Protein AF-A0A1G7IKE9-F1 (afdb_monomer_lite)

Radius of gyration: 15.53 Å; chains: 1; bounding box: 39×32×40 Å

Secondary structure (DSSP, 8-state):
-------------THHHHHHHHHHHHH---HHHHHHHHHHHHHHHHHHHH-TTTS-----

pLDDT: mean 70.77, std 16.85, range [38.88, 90.62]

Organism: NCBI:txid392734

Structure (mmCIF, N/CA/C/O backbone):
data_AF-A0A1G7IKE9-F1
#
_entry.id   AF-A0A1G7IKE9-F1
#
loop_
_atom_site.group_PDB
_atom_site.id
_atom_site.type_symbol
_atom_site.label_atom_id
_atom_site.label_alt_id
_atom_site.label_comp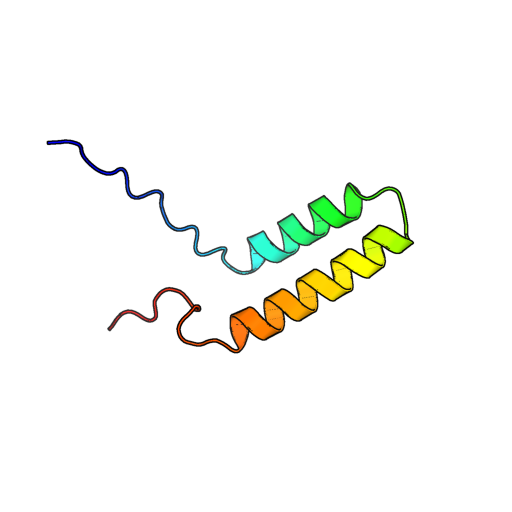_id
_atom_site.label_asym_id
_atom_site.label_entity_id
_atom_site.label_seq_id
_atom_site.pdbx_PDB_ins_code
_atom_site.Cartn_x
_atom_site.Cartn_y
_atom_site.Cartn_z
_atom_site.occupancy
_atom_site.B_iso_or_equiv
_atom_site.auth_seq_id
_atom_site.auth_comp_id
_atom_site.auth_asym_id
_atom_site.auth_atom_id
_atom_site.pdbx_PDB_model_num
ATOM 1 N N . MET A 1 1 ? -29.229 27.555 1.993 1.00 38.88 1 MET A N 1
ATOM 2 C CA . MET A 1 1 ? -29.009 26.266 2.692 1.00 38.88 1 MET A CA 1
ATOM 3 C C . MET A 1 1 ? -28.511 25.213 1.702 1.00 38.88 1 MET A C 1
ATOM 5 O O . MET A 1 1 ? -29.302 24.479 1.130 1.00 38.88 1 MET A O 1
ATOM 9 N N . ALA A 1 2 ? -27.201 25.176 1.435 1.00 44.59 2 ALA A N 1
ATOM 10 C CA . ALA A 1 2 ? 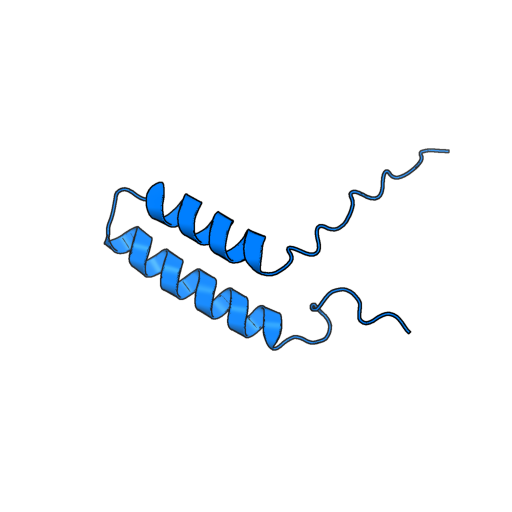-26.614 24.196 0.521 1.00 44.59 2 ALA A CA 1
ATOM 11 C C . ALA A 1 2 ? -26.298 22.903 1.290 1.00 44.59 2 ALA A C 1
ATOM 13 O O . ALA A 1 2 ? -25.372 22.860 2.103 1.00 44.59 2 ALA A O 1
ATOM 14 N N . LYS A 1 3 ? -27.103 21.857 1.067 1.00 44.25 3 LYS A N 1
ATOM 15 C CA . LYS A 1 3 ? -26.860 20.505 1.586 1.00 44.25 3 LYS A CA 1
ATOM 16 C C . LYS A 1 3 ? -25.534 20.000 1.013 1.00 44.25 3 LYS A C 1
ATOM 18 O O . LYS A 1 3 ? -25.464 19.605 -0.146 1.00 44.25 3 LYS A O 1
ATOM 23 N N . ARG A 1 4 ? -24.477 20.014 1.832 1.00 55.88 4 ARG A N 1
ATOM 24 C CA . ARG A 1 4 ? -23.230 19.293 1.546 1.00 55.88 4 ARG A CA 1
ATOM 25 C C . ARG A 1 4 ? -23.584 17.816 1.404 1.00 55.88 4 ARG A C 1
ATOM 27 O O . ARG A 1 4 ? -23.832 17.146 2.405 1.00 55.88 4 ARG A O 1
ATOM 34 N N . VAL A 1 5 ? -23.636 17.328 0.167 1.00 57.62 5 VAL A N 1
ATOM 35 C CA . VAL A 1 5 ? -23.703 15.898 -0.134 1.00 57.62 5 VAL A CA 1
ATOM 36 C C . VAL A 1 5 ? -22.435 15.290 0.452 1.00 57.62 5 VAL A C 1
ATOM 38 O O . VAL A 1 5 ? -21.349 15.411 -0.113 1.00 57.62 5 VAL A O 1
ATOM 41 N N . LYS A 1 6 ? -22.553 14.709 1.649 1.00 54.25 6 LYS A N 1
ATOM 42 C CA . LYS A 1 6 ? -21.511 13.870 2.230 1.00 54.25 6 LYS A CA 1
ATOM 43 C C . LYS A 1 6 ? -21.389 12.681 1.289 1.00 54.25 6 LYS A C 1
ATOM 45 O O . LYS A 1 6 ? -22.184 11.751 1.377 1.00 54.25 6 LYS A O 1
ATOM 50 N N . ARG A 1 7 ? -20.440 12.754 0.349 1.00 57.41 7 ARG A N 1
ATOM 51 C CA . ARG A 1 7 ? -20.018 11.593 -0.435 1.00 57.41 7 ARG A CA 1
ATOM 52 C C . ARG A 1 7 ? -19.798 10.469 0.577 1.00 57.41 7 ARG A C 1
ATOM 54 O O . ARG A 1 7 ? -19.089 10.730 1.558 1.00 57.41 7 ARG A O 1
ATOM 61 N N . PRO A 1 8 ? -20.451 9.302 0.430 1.00 52.56 8 PRO A N 1
ATOM 62 C CA . PRO A 1 8 ? -20.192 8.193 1.327 1.00 52.56 8 PRO A CA 1
ATOM 63 C C . PRO A 1 8 ? -18.686 7.985 1.283 1.00 52.56 8 PRO A C 1
ATOM 65 O O . PRO A 1 8 ? -18.111 7.786 0.213 1.00 52.56 8 PRO A O 1
ATOM 68 N N . LYS A 1 9 ? -18.032 8.187 2.428 1.00 54.12 9 LYS A N 1
ATOM 69 C CA . LYS A 1 9 ? -16.625 7.854 2.575 1.00 54.12 9 LYS A CA 1
ATOM 70 C C . LYS A 1 9 ? -16.612 6.358 2.357 1.00 54.12 9 LYS A C 1
ATOM 72 O O . LYS A 1 9 ? -17.101 5.628 3.216 1.00 54.12 9 LYS A O 1
ATOM 77 N N . SER A 1 10 ? -16.219 5.951 1.152 1.00 53.53 10 SER A N 1
ATOM 78 C CA . SER A 1 10 ? -15.964 4.562 0.835 1.00 53.53 10 SER A CA 1
ATOM 79 C C . SER A 1 10 ? -14.932 4.137 1.860 1.00 53.53 10 SER A C 1
ATOM 81 O O . SER A 1 10 ? -13.753 4.462 1.745 1.00 53.53 10 SER A O 1
ATOM 83 N N . VAL A 1 11 ? -15.396 3.508 2.938 1.00 53.91 11 VAL A N 1
ATOM 84 C CA . VAL A 1 11 ? -14.566 2.549 3.633 1.00 53.91 11 VAL A CA 1
ATOM 85 C C . VAL A 1 11 ? -14.343 1.526 2.541 1.00 53.91 11 VAL A C 1
ATOM 87 O O . VAL A 1 11 ? -15.236 0.725 2.259 1.00 53.91 11 VAL A O 1
ATOM 90 N N . LEU A 1 12 ? -13.221 1.686 1.839 1.00 54.09 12 LEU A N 1
ATOM 91 C CA . LEU A 1 12 ? -12.661 0.722 0.918 1.00 54.09 12 LEU A CA 1
ATOM 92 C C . LEU A 1 12 ? -12.476 -0.527 1.765 1.00 54.09 12 LEU A C 1
ATOM 94 O O . LEU A 1 12 ? -11.449 -0.723 2.409 1.00 54.09 12 LEU A O 1
ATOM 98 N N . LYS A 1 13 ? -13.549 -1.311 1.895 1.00 52.50 13 LYS A N 1
ATOM 99 C CA . LYS A 1 13 ? -13.500 -2.628 2.504 1.00 52.50 13 LYS A CA 1
ATOM 100 C C . LYS A 1 13 ? -12.390 -3.319 1.725 1.00 52.50 13 LYS A C 1
ATOM 102 O O . LYS A 1 13 ? -12.453 -3.304 0.501 1.00 52.50 13 LYS A O 1
ATOM 107 N N . LEU A 1 14 ? -11.390 -3.854 2.423 1.00 54.47 14 LEU A N 1
ATOM 108 C CA . LEU A 1 14 ? -10.188 -4.498 1.874 1.00 54.47 14 LEU A CA 1
ATOM 109 C C . LEU A 1 14 ? -10.307 -5.151 0.470 1.00 54.47 14 LEU A C 1
ATOM 111 O O . LEU A 1 14 ? -9.365 -4.983 -0.301 1.00 54.47 14 LEU A O 1
ATOM 115 N N . PRO A 1 15 ? -11.412 -5.828 0.076 1.00 59.75 15 PRO A N 1
ATOM 116 C CA . PRO A 1 15 ? -11.642 -6.254 -1.312 1.00 59.75 15 PRO A CA 1
ATOM 117 C C . PRO A 1 15 ? -11.479 -5.186 -2.415 1.00 59.75 15 PRO A C 1
ATOM 119 O O . PRO A 1 15 ? -11.022 -5.530 -3.502 1.00 59.75 15 PRO A O 1
ATOM 122 N N . ASP A 1 16 ? -11.816 -3.912 -2.189 1.00 68.62 16 ASP A N 1
ATOM 123 C CA . ASP A 1 16 ? -11.663 -2.871 -3.226 1.00 68.62 16 ASP A CA 1
ATOM 124 C C . ASP A 1 16 ? -10.190 -2.487 -3.441 1.00 68.62 16 ASP A C 1
ATOM 126 O O . ASP A 1 16 ? -9.761 -2.219 -4.563 1.00 68.62 16 ASP A O 1
ATOM 130 N N . LEU A 1 17 ? -9.376 -2.540 -2.382 1.00 72.31 17 LEU A N 1
ATOM 131 C CA . LEU A 1 17 ? -7.951 -2.226 -2.472 1.00 72.31 17 LEU A CA 1
ATOM 132 C C . LEU A 1 17 ? -7.191 -3.280 -3.290 1.00 72.31 17 LEU A C 1
ATOM 134 O O . LEU A 1 17 ? -6.348 -2.937 -4.114 1.00 72.31 17 LEU A O 1
ATOM 138 N N . ASP A 1 18 ? -7.518 -4.559 -3.107 1.00 78.75 18 ASP A N 1
ATOM 139 C CA . ASP A 1 18 ? -6.891 -5.642 -3.871 1.00 78.75 18 ASP A CA 1
ATOM 140 C C . ASP A 1 18 ? -7.333 -5.629 -5.346 1.00 78.75 18 ASP A C 1
ATOM 142 O O . ASP A 1 18 ? -6.524 -5.794 -6.267 1.00 78.75 18 ASP A O 1
ATOM 146 N N . TYR A 1 19 ? -8.612 -5.314 -5.583 1.00 82.25 19 TYR A N 1
ATOM 147 C CA . TYR A 1 19 ? -9.155 -5.124 -6.925 1.00 82.25 19 TYR A CA 1
ATOM 148 C C . TYR A 1 19 ? -8.503 -3.940 -7.653 1.00 82.25 19 TYR A C 1
ATOM 150 O O . TYR A 1 19 ? -8.035 -4.083 -8.784 1.00 82.25 19 TYR A O 1
ATOM 158 N N . SER A 1 20 ? -8.419 -2.777 -7.003 1.00 80.19 20 SER A N 1
ATOM 159 C CA . SER A 1 20 ? -7.790 -1.578 -7.572 1.00 80.19 20 SER A CA 1
ATOM 160 C C . SER A 1 20 ? -6.295 -1.781 -7.816 1.00 80.19 20 SER A C 1
ATOM 162 O O . SER A 1 20 ? -5.801 -1.434 -8.891 1.00 80.19 20 SER A O 1
ATOM 164 N N . LYS A 1 21 ? -5.588 -2.445 -6.893 1.00 84.00 21 LYS A N 1
ATOM 165 C CA . LYS A 1 21 ? -4.198 -2.869 -7.086 1.00 84.00 21 LYS A CA 1
ATOM 166 C C . LYS A 1 21 ? -4.052 -3.727 -8.344 1.00 84.00 21 LYS A C 1
ATOM 168 O O . LYS A 1 21 ? -3.223 -3.431 -9.204 1.00 84.00 21 LYS A O 1
ATOM 173 N N . SER A 1 22 ? -4.880 -4.759 -8.485 1.00 84.38 22 SER A N 1
ATOM 174 C CA . SER A 1 22 ? -4.860 -5.666 -9.637 1.00 84.38 22 SER A CA 1
ATOM 175 C C . SER A 1 22 ? -5.166 -4.945 -10.953 1.00 84.38 22 SER A C 1
ATOM 177 O O . SER A 1 22 ? -4.502 -5.191 -11.961 1.00 84.38 22 SER A O 1
ATOM 179 N N . ALA A 1 23 ? -6.126 -4.019 -10.957 1.00 87.44 23 ALA A N 1
ATOM 180 C CA . ALA A 1 23 ? -6.475 -3.223 -12.133 1.00 87.44 23 ALA A CA 1
ATOM 181 C C . ALA A 1 23 ? -5.306 -2.338 -12.605 1.00 87.44 23 ALA A C 1
ATOM 183 O O . ALA A 1 23 ? -5.001 -2.294 -13.800 1.00 87.44 23 ALA A O 1
ATOM 184 N N . VAL A 1 24 ? -4.598 -1.687 -11.675 1.00 85.56 24 VAL A N 1
ATOM 185 C CA . VAL A 1 24 ? -3.423 -0.862 -11.999 1.00 85.56 24 VAL A CA 1
ATOM 186 C C . VAL A 1 24 ? -2.268 -1.729 -12.497 1.00 85.56 24 VAL A C 1
ATOM 188 O O . VAL A 1 24 ? -1.662 -1.415 -13.518 1.00 85.56 24 VAL A O 1
ATOM 191 N N . LEU A 1 25 ? -2.005 -2.868 -11.852 1.00 86.94 25 LEU A N 1
ATOM 192 C CA . LEU A 1 25 ? -0.948 -3.793 -12.270 1.00 86.94 25 LEU A CA 1
ATOM 193 C C . LEU A 1 25 ? -1.169 -4.385 -13.667 1.00 86.94 25 LEU A C 1
ATOM 195 O O . LEU A 1 25 ? -0.194 -4.635 -14.374 1.00 86.94 25 LEU A O 1
ATOM 199 N N . ASN A 1 26 ? -2.424 -4.608 -14.062 1.00 86.31 26 ASN A N 1
ATOM 200 C CA . ASN A 1 26 ? -2.773 -5.043 -15.417 1.00 86.31 26 ASN A CA 1
ATOM 201 C C . ASN A 1 26 ? -2.704 -3.905 -16.446 1.00 86.31 26 ASN A C 1
ATOM 203 O O . ASN A 1 26 ? -2.471 -4.165 -17.621 1.00 86.31 26 ASN A O 1
ATOM 207 N N . SER A 1 27 ? -2.868 -2.654 -16.011 1.00 87.31 27 SER A N 1
ATOM 208 C CA . SER A 1 27 ? -2.773 -1.475 -16.881 1.00 87.31 27 SER A CA 1
ATOM 209 C C . SER A 1 27 ? -1.330 -1.011 -17.116 1.00 87.31 27 SER A C 1
ATOM 211 O O . SER A 1 27 ? -1.084 -0.221 -18.022 1.00 87.31 27 SER A O 1
ATOM 213 N N . LEU A 1 28 ? -0.369 -1.473 -16.307 1.00 88.31 28 LEU A N 1
ATOM 214 C CA . LEU A 1 28 ? 1.049 -1.137 -16.437 1.00 88.31 28 LEU A CA 1
ATOM 215 C C . LEU A 1 28 ? 1.736 -2.086 -17.440 1.00 88.31 28 LEU A C 1
ATOM 217 O O . LEU A 1 28 ? 1.967 -3.250 -17.105 1.00 88.31 28 LEU A O 1
ATOM 221 N N . PRO A 1 29 ? 2.131 -1.613 -18.640 1.00 81.00 29 PRO A N 1
ATOM 222 C CA . PRO A 1 29 ? 2.745 -2.462 -19.668 1.00 81.00 29 PRO A CA 1
ATOM 223 C C . PRO A 1 29 ? 4.185 -2.876 -19.321 1.00 81.00 29 PRO A C 1
ATOM 225 O O . PRO A 1 29 ? 4.700 -3.862 -19.842 1.00 81.00 29 PRO A O 1
ATOM 228 N N . SER A 1 30 ? 4.840 -2.132 -18.427 1.00 90.06 30 SER A N 1
ATOM 229 C CA . SER A 1 30 ? 6.244 -2.325 -18.064 1.00 90.06 30 SER A CA 1
ATOM 230 C C . SER A 1 30 ? 6.386 -3.073 -16.742 1.00 90.06 30 SER A C 1
ATOM 232 O O . SER A 1 30 ? 5.906 -2.621 -15.699 1.00 90.06 30 SER A O 1
ATOM 234 N N . LEU A 1 31 ? 7.153 -4.169 -16.754 1.00 87.12 31 LEU A N 1
ATOM 235 C CA . LEU A 1 31 ? 7.427 -4.984 -15.564 1.00 87.12 31 LEU A CA 1
ATOM 236 C C . LEU A 1 31 ? 8.066 -4.170 -14.426 1.00 87.12 31 LEU A C 1
ATOM 238 O O . LEU A 1 31 ? 7.752 -4.383 -13.255 1.00 87.12 31 LEU A O 1
ATOM 242 N N . ASN A 1 32 ? 8.929 -3.207 -14.764 1.00 88.81 32 ASN A N 1
ATOM 243 C CA . ASN A 1 32 ? 9.577 -2.349 -13.775 1.00 88.81 32 ASN A CA 1
ATOM 244 C C . ASN A 1 32 ? 8.572 -1.435 -13.053 1.00 88.81 32 ASN A C 1
ATOM 246 O O . ASN A 1 32 ? 8.589 -1.331 -11.828 1.00 88.81 32 ASN A O 1
ATOM 250 N N . SER A 1 33 ? 7.643 -0.834 -13.801 1.00 86.94 33 SER A N 1
ATOM 251 C CA . SER A 1 33 ? 6.565 -0.013 -13.241 1.00 86.94 33 SER A CA 1
ATOM 252 C C . SER A 1 33 ? 5.623 -0.846 -12.375 1.00 86.94 33 SER A C 1
ATOM 254 O O . SER A 1 33 ? 5.223 -0.402 -11.303 1.00 86.94 33 SER A O 1
ATOM 256 N N . ARG A 1 34 ? 5.329 -2.083 -12.797 1.00 90.50 34 ARG A N 1
ATOM 257 C CA . ARG A 1 34 ? 4.506 -3.035 -12.041 1.00 90.50 34 ARG A CA 1
ATOM 258 C C . ARG A 1 34 ? 5.127 -3.360 -10.677 1.00 90.50 34 ARG A C 1
ATOM 260 O O . ARG A 1 34 ? 4.451 -3.260 -9.659 1.00 90.50 34 ARG A O 1
ATOM 267 N N . ARG A 1 35 ? 6.430 -3.667 -10.643 1.00 90.25 35 ARG A N 1
ATOM 268 C CA . ARG A 1 35 ? 7.178 -3.926 -9.397 1.00 90.25 35 ARG A CA 1
ATOM 269 C C . ARG A 1 35 ? 7.260 -2.702 -8.488 1.00 90.25 35 ARG A C 1
ATOM 271 O O . ARG A 1 35 ? 7.069 -2.828 -7.283 1.00 90.25 35 ARG A O 1
ATOM 278 N N . SER A 1 36 ? 7.521 -1.527 -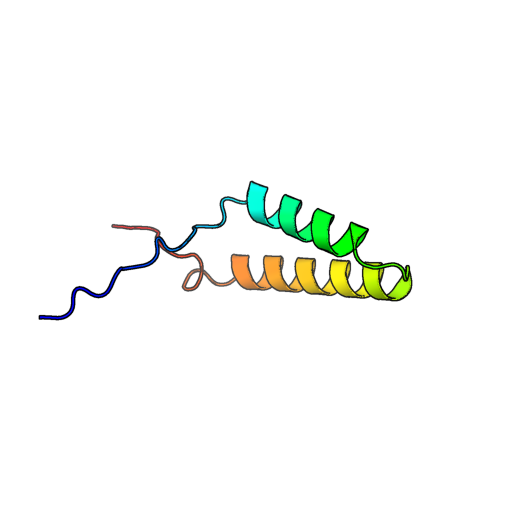9.061 1.00 90.62 36 SER A N 1
ATOM 279 C CA . SER A 1 36 ? 7.576 -0.272 -8.305 1.00 90.62 36 SER A CA 1
ATOM 280 C C . SER A 1 36 ? 6.224 0.054 -7.663 1.00 90.62 36 SER A C 1
ATOM 282 O O . SER A 1 36 ? 6.175 0.378 -6.478 1.00 90.62 36 SER A O 1
ATOM 284 N N . TYR A 1 37 ? 5.125 -0.129 -8.401 1.00 90.06 37 TYR A N 1
ATOM 285 C CA . TYR A 1 37 ? 3.775 0.059 -7.875 1.00 90.06 37 TYR A CA 1
ATOM 286 C C . TYR A 1 37 ? 3.419 -0.966 -6.789 1.00 90.06 37 TYR A C 1
ATOM 288 O O . TYR A 1 37 ? 2.887 -0.577 -5.755 1.00 90.06 37 TYR A O 1
ATOM 296 N N . GLU A 1 38 ? 3.752 -2.252 -6.969 1.00 88.44 38 GLU A N 1
ATOM 297 C CA . GLU A 1 38 ? 3.531 -3.286 -5.942 1.00 88.44 38 GLU A CA 1
ATOM 298 C C . GLU A 1 38 ? 4.238 -2.983 -4.623 1.00 88.44 38 GLU A C 1
ATOM 300 O O . GLU A 1 38 ? 3.672 -3.200 -3.552 1.00 88.44 38 GLU A O 1
ATOM 305 N N . HIS A 1 39 ? 5.464 -2.469 -4.696 1.00 90.19 39 HIS A N 1
ATOM 306 C CA . HIS A 1 39 ? 6.196 -2.070 -3.505 1.00 90.19 39 HIS A CA 1
ATOM 307 C C . HIS A 1 39 ? 5.535 -0.860 -2.836 1.00 90.19 39 HIS A C 1
ATOM 309 O O . HIS A 1 39 ? 5.231 -0.917 -1.647 1.00 90.19 39 HIS A O 1
ATOM 315 N N . ALA A 1 40 ? 5.227 0.182 -3.614 1.00 89.44 40 ALA A N 1
ATOM 316 C CA . ALA A 1 40 ? 4.621 1.411 -3.111 1.00 89.44 40 ALA A CA 1
ATOM 317 C C . ALA A 1 40 ? 3.236 1.186 -2.478 1.00 89.44 40 ALA A C 1
ATOM 319 O O . ALA A 1 40 ? 2.960 1.722 -1.409 1.00 89.44 40 ALA A O 1
ATOM 320 N N . ILE A 1 41 ? 2.368 0.374 -3.095 1.00 85.25 41 ILE A N 1
ATOM 321 C CA . ILE A 1 41 ? 1.022 0.105 -2.564 1.00 85.25 41 ILE A CA 1
ATOM 322 C C . ILE A 1 41 ? 1.069 -0.729 -1.282 1.00 85.25 41 ILE A C 1
ATOM 324 O O . ILE A 1 41 ? 0.252 -0.524 -0.385 1.00 85.25 41 ILE A O 1
ATOM 328 N N . ARG A 1 42 ? 2.028 -1.655 -1.169 1.00 86.38 42 ARG A N 1
ATOM 329 C CA . ARG A 1 42 ? 2.215 -2.467 0.037 1.00 86.38 42 ARG A CA 1
ATOM 330 C C . ARG A 1 42 ? 2.685 -1.604 1.204 1.00 86.38 42 ARG A C 1
ATOM 332 O O . ARG A 1 42 ? 2.089 -1.685 2.270 1.00 86.38 42 ARG A O 1
ATOM 339 N N . ASP A 1 43 ? 3.687 -0.761 0.966 1.00 85.56 43 ASP A N 1
ATOM 340 C CA . ASP A 1 43 ? 4.222 0.179 1.957 1.00 85.56 43 ASP A CA 1
ATOM 341 C C . ASP A 1 43 ? 3.140 1.173 2.409 1.00 8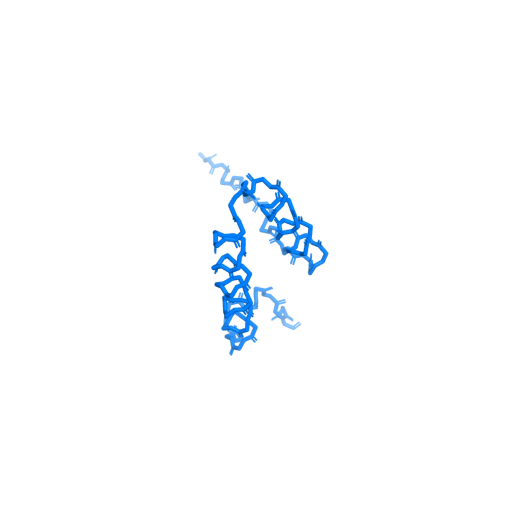5.56 43 ASP A C 1
ATOM 343 O O . ASP A 1 43 ? 2.886 1.339 3.599 1.00 85.56 43 ASP A O 1
ATOM 347 N N . PHE A 1 44 ? 2.381 1.718 1.449 1.00 83.88 44 PHE A N 1
ATOM 348 C CA . PHE A 1 44 ? 1.222 2.564 1.725 1.00 83.88 44 PHE A CA 1
ATOM 349 C C . PHE A 1 44 ? 0.168 1.852 2.582 1.00 83.88 44 PHE A C 1
ATOM 351 O O . PHE A 1 44 ? -0.348 2.443 3.524 1.00 83.88 44 PHE A O 1
ATOM 358 N N . THR A 1 45 ? -0.156 0.593 2.275 1.00 80.50 45 THR A N 1
ATOM 359 C CA . THR A 1 45 ? -1.156 -0.186 3.026 1.00 80.50 45 THR A CA 1
ATOM 360 C C . THR A 1 45 ? -0.683 -0.472 4.449 1.00 80.50 45 THR A C 1
ATOM 362 O O . T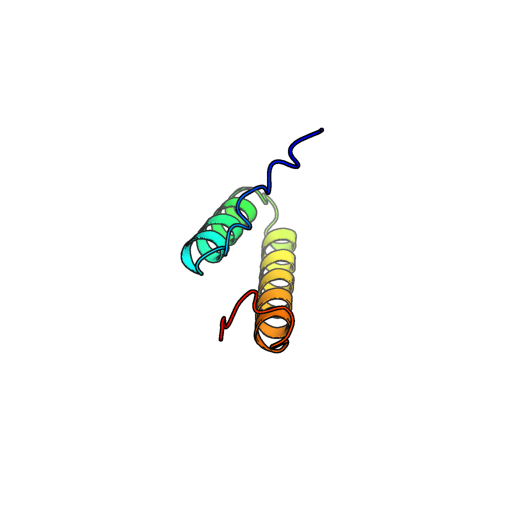HR A 1 45 ? -1.465 -0.355 5.388 1.00 80.50 45 THR A O 1
ATOM 365 N N . GLU A 1 46 ? 0.590 -0.828 4.621 1.00 83.00 46 GLU A N 1
ATOM 366 C CA . GLU A 1 46 ? 1.191 -1.091 5.929 1.00 83.00 46 GLU A CA 1
ATOM 367 C C . GLU A 1 46 ? 1.225 0.173 6.794 1.00 83.00 46 GLU A C 1
ATOM 369 O O . GLU A 1 46 ? 0.765 0.149 7.939 1.00 83.00 46 GLU A O 1
ATOM 374 N N . TRP A 1 47 ? 1.674 1.295 6.229 1.00 82.62 47 TRP A N 1
ATOM 375 C CA . TRP A 1 47 ? 1.659 2.598 6.888 1.00 82.62 47 TRP A CA 1
ATOM 376 C C . TRP A 1 47 ? 0.229 3.035 7.247 1.00 82.62 47 TRP A C 1
ATOM 378 O O . TRP A 1 47 ? -0.042 3.393 8.393 1.00 82.62 47 TRP A O 1
ATOM 388 N N . TYR A 1 48 ? -0.720 2.897 6.314 1.00 75.25 48 TYR A N 1
ATOM 389 C CA . TYR A 1 48 ? -2.133 3.233 6.518 1.00 75.25 48 TYR A CA 1
ATOM 390 C C . TYR A 1 48 ? -2.791 2.390 7.624 1.00 75.25 48 TYR A C 1
ATOM 392 O O . TYR A 1 48 ? -3.558 2.913 8.432 1.00 75.25 48 TYR A O 1
ATOM 400 N N . CYS A 1 49 ? -2.475 1.093 7.700 1.00 71.69 49 CYS A N 1
ATOM 401 C CA . CYS A 1 49 ? -2.946 0.196 8.762 1.00 71.69 49 CYS A CA 1
ATOM 402 C C . CYS A 1 49 ? -2.258 0.446 10.112 1.00 71.69 49 CYS A C 1
ATOM 404 O O . CYS A 1 49 ? -2.847 0.168 11.158 1.00 71.69 49 CYS A O 1
ATOM 406 N N . SER A 1 50 ? -1.033 0.975 10.098 1.00 69.50 50 SER A N 1
ATOM 407 C CA . SER A 1 50 ? -0.270 1.323 11.301 1.00 69.50 50 SER A CA 1
ATOM 408 C C . SER A 1 50 ? -0.727 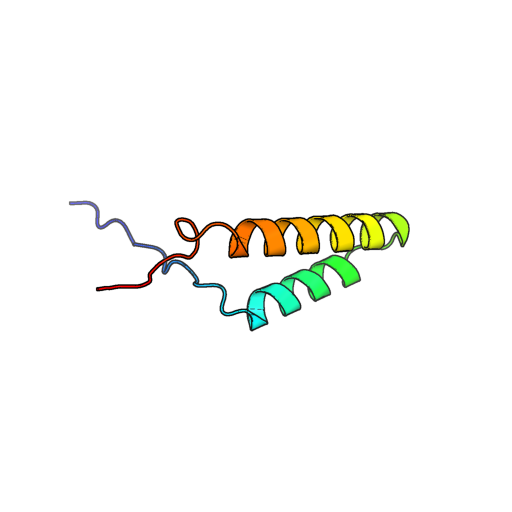2.642 11.940 1.00 69.50 50 SER A C 1
ATOM 410 O O . SER A 1 50 ? -0.374 2.916 13.086 1.00 69.50 50 SER A O 1
ATOM 412 N N . GLU A 1 51 ? -1.550 3.442 11.249 1.00 68.81 51 GLU A N 1
ATOM 413 C CA . GLU A 1 51 ? -2.090 4.709 11.748 1.00 68.81 51 GLU A CA 1
ATOM 414 C C . GLU A 1 51 ? -3.552 4.585 12.239 1.00 68.81 51 GLU A C 1
ATOM 416 O O . GLU A 1 51 ? -4.509 4.761 11.476 1.00 68.81 51 GLU A O 1
ATOM 421 N N . PRO A 1 52 ? -3.786 4.373 13.554 1.00 57.97 52 PRO A N 1
ATOM 422 C CA . PRO A 1 52 ? -5.127 4.145 14.107 1.00 57.97 52 PRO A CA 1
ATOM 423 C C . PRO A 1 52 ? -6.054 5.368 14.024 1.00 57.97 52 PRO A C 1
ATOM 425 O O . PRO A 1 52 ? -7.250 5.249 14.277 1.00 57.97 52 PRO A O 1
ATOM 428 N N . ARG A 1 53 ? -5.528 6.551 13.674 1.00 57.19 53 ARG A N 1
ATOM 429 C CA . ARG A 1 53 ? -6.324 7.772 13.455 1.00 57.19 53 ARG A CA 1
ATOM 430 C C . ARG A 1 53 ? -6.822 7.922 12.013 1.00 57.19 53 ARG A C 1
ATOM 432 O O . ARG A 1 53 ? -7.777 8.665 11.793 1.00 57.19 53 ARG A O 1
ATOM 439 N N . LEU A 1 54 ? -6.197 7.231 11.054 1.00 54.84 54 LEU A N 1
ATOM 440 C CA . LEU A 1 54 ? -6.595 7.209 9.641 1.00 54.84 54 LEU A CA 1
ATOM 441 C C . LEU A 1 54 ? -7.475 5.998 9.299 1.00 54.84 54 LEU A C 1
ATOM 443 O O . LEU A 1 54 ? -8.218 6.061 8.317 1.00 54.84 54 LEU A O 1
ATOM 447 N N . ALA A 1 55 ? -7.457 4.960 10.149 1.00 53.62 55 ALA A N 1
ATOM 448 C CA . ALA A 1 55 ? -8.466 3.906 10.224 1.00 53.62 55 ALA A CA 1
ATOM 449 C C . ALA A 1 55 ? -9.835 4.527 10.554 1.00 53.62 55 ALA A C 1
ATOM 451 O O . ALA A 1 55 ? -10.270 4.653 11.698 1.00 53.62 55 ALA A O 1
ATOM 452 N N . PHE A 1 56 ? -10.483 5.019 9.509 1.00 51.03 56 PHE A N 1
ATOM 453 C CA . PHE A 1 56 ? -11.705 5.790 9.563 1.00 51.03 56 PHE A CA 1
ATOM 454 C C . PHE A 1 56 ? -12.819 4.983 10.265 1.00 51.03 56 PHE A C 1
ATOM 456 O O . PHE A 1 56 ? -13.312 4.004 9.715 1.00 51.03 56 PHE A O 1
ATOM 463 N N . ASN A 1 57 ? -13.234 5.441 11.455 1.00 46.44 57 ASN A N 1
ATOM 464 C CA . ASN A 1 57 ? -14.351 4.949 12.279 1.00 46.44 57 ASN A CA 1
ATOM 465 C C . ASN A 1 57 ? -14.180 3.581 12.977 1.00 46.44 57 ASN A C 1
ATOM 467 O O . ASN A 1 57 ? -14.834 2.606 12.611 1.00 46.44 57 ASN A O 1
ATOM 471 N N . LYS A 1 58 ? -13.501 3.547 14.132 1.00 46.34 58 LYS A N 1
ATOM 472 C CA . LYS A 1 58 ? -14.123 2.876 15.289 1.00 46.34 58 LYS A CA 1
ATOM 473 C C . LYS A 1 58 ? -14.998 3.901 15.999 1.00 46.34 58 LYS A C 1
ATOM 475 O O . LYS A 1 58 ? -14.522 4.740 16.754 1.00 46.34 58 LYS A O 1
ATOM 480 N N . GLN A 1 59 ? -16.267 3.896 15.614 1.00 41.53 59 GLN A N 1
ATOM 481 C CA . GLN A 1 59 ? -17.342 4.575 16.318 1.00 41.53 59 GLN A CA 1
ATOM 482 C C . GLN A 1 59 ? -17.469 3.978 17.729 1.00 41.53 59 GLN A C 1
ATOM 484 O O . GLN A 1 59 ? -17.279 2.774 17.887 1.00 41.53 59 GLN A O 1
ATOM 489 N N . SER A 1 60 ? -17.710 4.886 18.679 1.00 41.28 60 SER A N 1
ATOM 490 C CA . SER A 1 60 ? -18.133 4.753 20.081 1.00 41.28 60 SER A CA 1
ATOM 491 C C . SER A 1 60 ? -18.575 3.392 20.598 1.00 41.28 60 SER A C 1
ATOM 493 O O . SER A 1 60 ? -19.399 2.741 19.922 1.00 41.28 60 SER A O 1
#

Sequence (60 aa):
MAKRVKRPKSVLKLPDLDYSKSAVLNSLPSLNSRRSYEHAIRDFTEWYCSEPRLAFNKQS

Foldseek 3Di:
DDPPPPPPPPPVPPVNLVVVLVVVLVVDPDPVVSVVSVVVSVVVVVVCVVDPVNNPDPDD